Protein AF-A0A919VPA5-F1 (afdb_monomer)

Solvent-accessible surface area (backbone atoms only — not comparable to full-atom values): 4932 Å² total; per-residue (Å²): 106,75,93,78,41,58,61,49,78,45,86,62,55,66,73,52,42,56,54,49,50,55,52,50,39,52,54,15,55,78,69,76,44,67,54,85,65,37,45,33,28,34,65,43,48,87,91,50,43,68,61,39,42,74,76,55,42,78,45,69,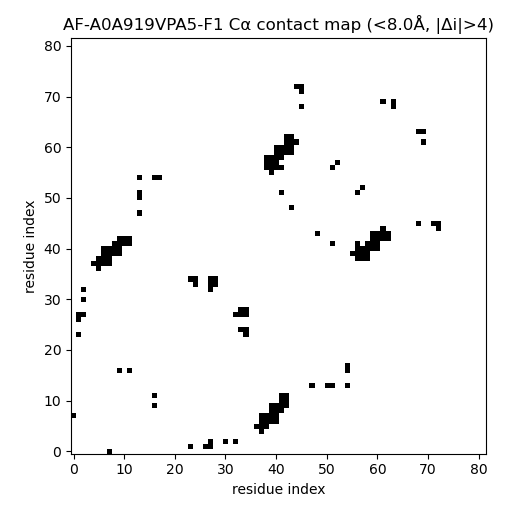48,68,87,72,97,55,68,62,65,57,49,57,48,47,67,63,45,52,78,76,73,108

Radius of gyration: 13.76 Å; Cα contacts (8 Å, |Δi|>4): 82; chains: 1; bounding box: 27×25×38 Å

Nearest PDB structures (foldseek):
  6oxc-assembly1_A  TM=5.638E-01  e=2.923E-01  Mycobacterium tuberculosis
  8dpb-assembly1_D  TM=4.641E-01  e=4.381E-01  Methylorubrum extorque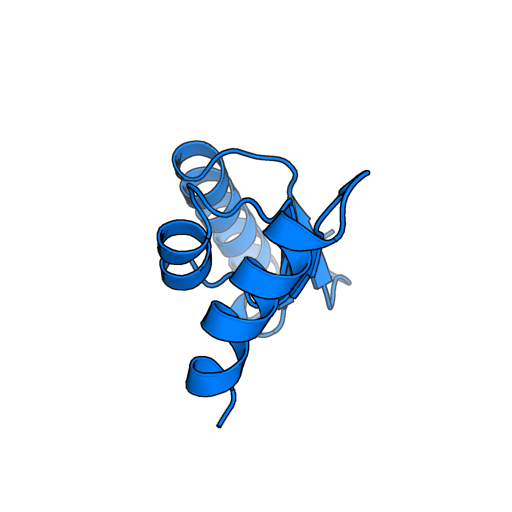ns AM1
  4r3u-assembly1_C  TM=4.518E-01  e=9.200E-01  Aquincola tertiaricarbonis
  2yxb-assembly1_A  TM=4.454E-01  e=6.138E-01  Aeropyrum pernix K1
  8gju-assembly1_K  TM=4.605E-01  e=1.205E+00  Homo sapiens

Mean predicted aligned error: 3.25 Å

Structure (mmCIF, N/CA/C/O backbone):
data_AF-A0A919VPA5-F1
#
_entry.id   AF-A0A919VPA5-F1
#
loop_
_atom_site.group_PDB
_atom_site.id
_atom_site.type_symbol
_atom_site.label_atom_id
_atom_site.label_alt_id
_atom_site.label_comp_id
_atom_site.label_asym_id
_atom_site.label_entity_id
_atom_site.label_seq_id
_atom_site.pdbx_PDB_ins_code
_atom_site.Cartn_x
_atom_site.Cartn_y
_atom_site.Cartn_z
_atom_site.occupancy
_atom_site.B_iso_or_equiv
_atom_site.auth_seq_id
_atom_site.auth_comp_id
_atom_site.auth_asym_id
_atom_site.auth_atom_id
_atom_site.pdbx_PDB_model_num
ATOM 1 N N . MET A 1 1 ? -6.043 12.465 9.697 1.00 62.09 1 MET A N 1
ATOM 2 C CA . MET A 1 1 ? -6.431 11.838 8.413 1.00 62.09 1 MET A CA 1
ATOM 3 C C . MET A 1 1 ? -7.390 10.667 8.606 1.00 62.09 1 MET A C 1
ATOM 5 O O . MET A 1 1 ? -8.416 10.661 7.943 1.00 62.09 1 MET A O 1
ATOM 9 N N . ALA A 1 2 ? -7.134 9.748 9.549 1.00 66.75 2 ALA A N 1
ATOM 10 C CA . ALA A 1 2 ? -7.944 8.538 9.772 1.00 66.75 2 ALA A CA 1
ATOM 11 C C . ALA A 1 2 ? -9.472 8.741 9.882 1.00 66.75 2 ALA A C 1
ATOM 13 O O . ALA A 1 2 ? -10.221 7.839 9.551 1.00 66.75 2 ALA A O 1
ATOM 14 N N . LYS A 1 3 ? -9.964 9.918 10.287 1.00 71.19 3 LYS A N 1
ATOM 15 C CA . LYS A 1 3 ? -11.408 10.204 10.360 1.00 71.19 3 LYS A CA 1
ATOM 16 C C . LYS A 1 3 ? -12.129 10.225 8.998 1.00 71.19 3 LYS A C 1
ATOM 18 O O . LYS A 1 3 ? -13.328 9.988 8.959 1.00 71.19 3 LYS A O 1
ATOM 23 N N . HIS A 1 4 ? -11.430 10.559 7.911 1.00 81.62 4 HIS A N 1
ATOM 24 C CA . HIS A 1 4 ? -12.049 10.824 6.600 1.00 81.62 4 HIS A CA 1
ATOM 25 C C . HIS A 1 4 ? -11.326 10.161 5.423 1.00 81.62 4 HIS A C 1
ATOM 27 O O . HIS A 1 4 ? -11.701 10.389 4.282 1.00 81.62 4 HIS A O 1
ATOM 33 N N . ALA A 1 5 ? -10.243 9.426 5.672 1.00 81.38 5 ALA A N 1
ATOM 34 C CA . ALA A 1 5 ? -9.436 8.862 4.599 1.00 81.38 5 ALA A CA 1
ATOM 35 C C . ALA A 1 5 ? -10.026 7.535 4.115 1.00 81.38 5 ALA A C 1
ATOM 37 O O . ALA A 1 5 ? -10.071 6.588 4.895 1.00 81.38 5 ALA A O 1
ATOM 38 N N . ASP A 1 6 ? -10.401 7.452 2.845 1.00 92.88 6 ASP A N 1
ATOM 39 C CA . ASP A 1 6 ? -10.687 6.176 2.170 1.00 92.88 6 ASP A CA 1
ATOM 40 C C . ASP A 1 6 ? -9.398 5.524 1.646 1.00 92.88 6 ASP A C 1
ATOM 42 O O . ASP A 1 6 ? -9.298 4.307 1.547 1.00 92.88 6 ASP A O 1
ATOM 46 N N . ILE A 1 7 ? -8.375 6.343 1.369 1.00 96.56 7 ILE A N 1
ATOM 47 C CA . ILE A 1 7 ? -7.034 5.915 0.964 1.00 96.56 7 ILE A CA 1
ATOM 48 C C . ILE A 1 7 ? -6.006 6.662 1.815 1.00 96.56 7 ILE A C 1
ATOM 50 O O . ILE A 1 7 ? -6.099 7.883 1.988 1.00 96.56 7 ILE A O 1
ATOM 54 N N . TRP A 1 8 ? -5.000 5.953 2.324 1.00 96.88 8 TRP A N 1
ATOM 55 C CA . TRP A 1 8 ? -3.850 6.544 3.009 1.00 96.88 8 TRP A CA 1
ATOM 56 C C . TRP A 1 8 ? -2.558 6.176 2.278 1.00 96.88 8 TRP A C 1
ATOM 58 O O . TRP A 1 8 ? -2.289 5.000 2.045 1.00 96.88 8 TRP A O 1
ATOM 68 N N . HIS A 1 9 ? -1.777 7.186 1.884 1.00 96.62 9 HIS A N 1
ATOM 69 C CA . HIS A 1 9 ? -0.556 7.002 1.099 1.00 96.62 9 HIS A CA 1
ATOM 70 C C . HIS A 1 9 ? 0.705 7.180 1.952 1.00 96.62 9 HIS A C 1
ATOM 72 O O . HIS A 1 9 ? 0.815 8.173 2.674 1.00 96.62 9 HIS A O 1
ATOM 78 N N . SER A 1 10 ? 1.667 6.266 1.804 1.00 95.88 10 SER A N 1
ATOM 79 C CA . SER A 1 10 ? 2.985 6.330 2.442 1.00 95.88 10 SER A CA 1
ATOM 80 C C . SER A 1 10 ? 4.131 6.281 1.428 1.00 95.88 10 SER A C 1
ATOM 82 O O . SER A 1 10 ? 4.083 5.570 0.425 1.00 95.88 10 SER A O 1
ATOM 84 N N . PHE A 1 11 ? 5.193 7.025 1.734 1.00 95.31 11 PHE A N 1
ATOM 85 C CA . PHE A 1 11 ? 6.471 7.013 1.009 1.00 95.31 11 PHE A CA 1
ATOM 86 C C . PHE A 1 11 ? 7.557 6.219 1.754 1.00 95.31 11 PHE A C 1
ATOM 88 O O . PHE A 1 11 ? 8.731 6.282 1.392 1.00 95.31 11 PHE A O 1
ATOM 95 N N . SER A 1 12 ? 7.176 5.538 2.831 1.00 95.00 12 SER A N 1
ATOM 96 C CA . SER A 1 12 ? 8.074 4.871 3.765 1.00 95.00 12 SER A CA 1
ATOM 97 C C . SER A 1 12 ? 8.623 3.547 3.228 1.00 95.00 12 SER A C 1
ATOM 99 O O . SER A 1 12 ? 8.030 2.926 2.349 1.00 95.00 12 SER A O 1
ATOM 101 N N . ASP A 1 13 ? 9.745 3.094 3.796 1.00 96.38 13 ASP A N 1
ATOM 102 C CA . ASP A 1 13 ? 10.217 1.713 3.639 1.00 96.38 13 ASP A CA 1
ATOM 103 C C . ASP A 1 13 ? 9.316 0.717 4.393 1.00 96.38 13 ASP A C 1
ATOM 105 O O . ASP A 1 13 ? 8.433 1.106 5.157 1.00 96.38 13 ASP A O 1
ATOM 109 N N . THR A 1 14 ? 9.531 -0.585 4.190 1.00 97.06 14 THR A N 1
ATOM 110 C CA . THR A 1 14 ? 8.670 -1.647 4.748 1.00 97.06 14 THR A CA 1
ATOM 111 C C . THR A 1 14 ? 8.609 -1.639 6.278 1.00 97.06 14 THR A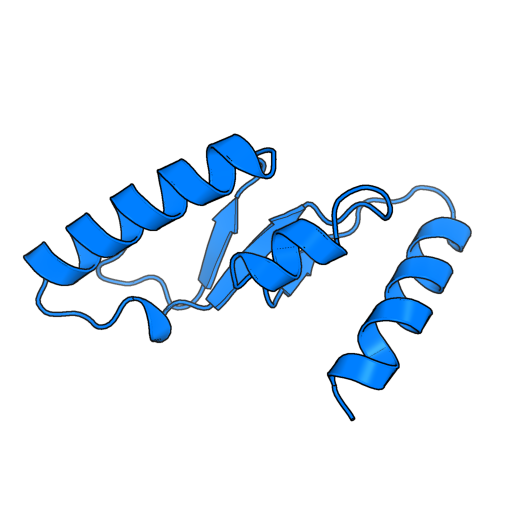 C 1
ATOM 113 O O . THR A 1 14 ? 7.529 -1.768 6.852 1.00 97.06 14 THR A O 1
ATOM 116 N N . ALA A 1 15 ? 9.745 -1.446 6.955 1.00 96.94 15 ALA A N 1
ATOM 117 C CA . ALA A 1 15 ? 9.809 -1.418 8.417 1.00 96.94 15 ALA A CA 1
ATOM 118 C C . ALA A 1 15 ? 9.117 -0.174 8.995 1.00 96.94 15 ALA A C 1
ATOM 120 O O . ALA A 1 15 ? 8.464 -0.219 10.041 1.00 96.94 15 ALA A O 1
ATOM 121 N N . THR A 1 16 ? 9.249 0.962 8.314 1.00 97.88 16 THR A N 1
ATOM 122 C CA . THR A 1 16 ? 8.569 2.194 8.698 1.00 97.88 16 THR A CA 1
ATOM 123 C C . THR A 1 16 ? 7.079 2.114 8.406 1.00 97.88 16 THR A C 1
ATOM 125 O O . THR A 1 16 ? 6.300 2.519 9.266 1.00 97.88 16 THR A O 1
ATOM 128 N N . LEU A 1 17 ? 6.675 1.515 7.284 1.00 97.69 17 LEU A N 1
ATOM 129 C CA . LEU A 1 17 ? 5.273 1.270 6.967 1.00 97.69 17 LEU A CA 1
ATOM 130 C C . LEU A 1 17 ? 4.601 0.421 8.050 1.00 97.69 17 LEU A C 1
ATOM 132 O O . LEU A 1 17 ? 3.542 0.801 8.533 1.00 97.69 17 LEU A O 1
ATOM 136 N N . GLU A 1 18 ? 5.217 -0.678 8.490 1.00 98.00 18 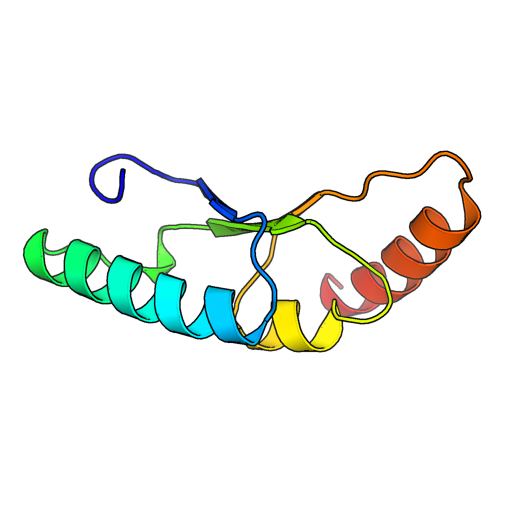GLU A N 1
ATOM 137 C CA . GLU A 1 18 ? 4.667 -1.522 9.563 1.00 98.00 18 GLU A CA 1
ATOM 138 C C . GLU A 1 18 ? 4.381 -0.712 10.839 1.00 98.00 18 GLU A 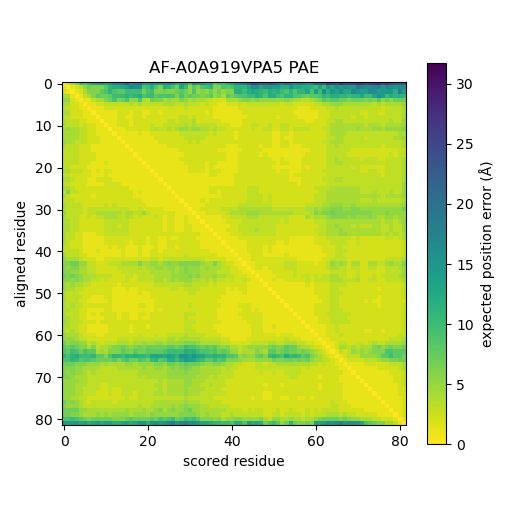C 1
ATOM 140 O O . GLU A 1 18 ? 3.295 -0.795 11.422 1.00 98.00 18 GLU A O 1
ATOM 145 N N . ARG A 1 19 ? 5.327 0.148 11.236 1.00 98.12 19 ARG A N 1
ATOM 146 C CA . ARG A 1 19 ? 5.152 1.049 12.380 1.00 98.12 19 ARG A CA 1
ATOM 147 C C . ARG A 1 19 ? 4.024 2.058 12.149 1.00 98.12 19 ARG A C 1
ATOM 149 O O . ARG A 1 19 ? 3.216 2.284 13.047 1.00 98.12 19 ARG A O 1
ATOM 156 N N . GLU A 1 20 ? 3.973 2.677 10.973 1.00 97.31 20 GLU A N 1
ATOM 157 C CA . GLU A 1 20 ? 2.945 3.659 10.614 1.00 97.31 20 GLU A CA 1
ATOM 158 C C . GLU A 1 20 ? 1.542 3.046 10.577 1.00 97.31 20 GLU A C 1
ATOM 160 O O . GLU A 1 20 ? 0.599 3.668 11.063 1.00 97.31 20 GLU A O 1
ATOM 165 N N . LEU A 1 21 ? 1.406 1.811 10.087 1.00 97.62 21 LEU A N 1
ATOM 166 C CA . LEU A 1 21 ? 0.145 1.070 10.094 1.00 97.62 21 LEU A CA 1
ATOM 167 C C . LEU A 1 21 ? -0.336 0.787 11.520 1.00 97.62 21 LEU A C 1
ATOM 169 O O . LEU A 1 21 ? -1.524 0.935 11.801 1.00 97.62 21 LEU A O 1
ATOM 173 N N . GLY A 1 22 ? 0.573 0.472 12.448 1.00 97.50 22 GLY A N 1
ATOM 174 C CA . GLY A 1 22 ? 0.237 0.353 13.870 1.00 97.50 22 GLY A CA 1
ATOM 175 C C . GLY A 1 22 ? -0.300 1.660 14.467 1.00 97.50 22 GLY A C 1
ATOM 176 O O . GLY A 1 22 ? -1.290 1.655 15.200 1.00 97.50 22 GLY A O 1
ATOM 177 N N . ILE A 1 23 ? 0.304 2.798 14.109 1.00 97.12 23 ILE A N 1
ATOM 178 C CA . ILE A 1 23 ? -0.164 4.127 14.539 1.00 97.12 23 ILE A CA 1
ATOM 179 C C . ILE A 1 23 ? -1.535 4.442 13.925 1.00 97.12 23 ILE A C 1
ATOM 181 O O . ILE A 1 23 ? -2.438 4.908 14.624 1.00 97.12 23 ILE A O 1
ATOM 185 N N . LEU A 1 24 ? -1.716 4.164 12.631 1.00 95.75 24 LEU A N 1
ATOM 186 C CA . LEU A 1 24 ? -2.985 4.354 11.931 1.00 95.75 24 LEU A CA 1
ATOM 187 C C . LEU A 1 24 ? -4.104 3.523 12.571 1.00 95.75 24 LEU A C 1
ATOM 189 O O . LEU A 1 24 ? -5.192 4.053 12.799 1.00 95.75 24 LEU A O 1
ATOM 193 N N . ALA A 1 25 ? -3.829 2.261 12.905 1.00 96.19 25 ALA A N 1
ATOM 194 C CA . ALA A 1 25 ? -4.771 1.381 13.587 1.00 96.19 25 ALA A CA 1
ATOM 195 C C . ALA A 1 25 ? -5.162 1.923 14.970 1.00 96.19 25 ALA A C 1
ATOM 197 O O . ALA A 1 25 ? -6.349 1.951 15.293 1.00 96.19 25 ALA A O 1
ATOM 198 N N . GLY A 1 26 ? -4.200 2.432 15.750 1.00 97.00 26 GLY A N 1
ATOM 199 C CA . GLY A 1 26 ? -4.475 3.099 17.028 1.00 97.00 26 GLY A CA 1
ATOM 200 C C . GLY A 1 26 ? -5.423 4.292 16.872 1.00 97.00 26 GLY A C 1
ATOM 201 O O . GLY A 1 26 ? -6.432 4.382 17.566 1.00 97.00 26 GLY A O 1
ATOM 202 N N . HIS A 1 27 ? -5.178 5.154 15.883 1.00 95.31 27 HIS A N 1
ATOM 203 C CA . HIS A 1 27 ? -6.075 6.274 15.593 1.00 95.31 27 HIS A CA 1
ATOM 204 C C . HIS A 1 27 ? -7.465 5.845 15.109 1.00 95.31 27 HIS A C 1
ATOM 206 O O . HIS A 1 27 ? -8.443 6.532 15.399 1.00 95.31 27 HIS A O 1
ATOM 212 N N . CYS A 1 28 ? -7.576 4.745 14.361 1.00 95.88 28 CYS A N 1
ATOM 213 C CA . CYS A 1 28 ? -8.876 4.202 13.965 1.00 95.88 28 CYS A CA 1
ATOM 214 C C . CYS A 1 28 ? -9.644 3.681 15.187 1.00 95.88 28 CYS A C 1
ATOM 216 O O . CYS A 1 28 ? -10.823 4.002 15.338 1.00 95.88 28 CYS A O 1
ATOM 218 N N . ALA A 1 29 ? -8.965 2.985 16.105 1.00 96.12 29 ALA A N 1
ATOM 219 C CA . ALA A 1 29 ? -9.553 2.508 17.354 1.00 96.12 29 ALA A CA 1
ATOM 220 C C . ALA A 1 29 ? -10.083 3.660 18.227 1.00 96.12 29 ALA A C 1
ATOM 222 O O . ALA A 1 29 ? -11.224 3.595 18.682 1.00 96.12 29 ALA A O 1
ATOM 223 N N . ASP A 1 30 ? -9.317 4.748 18.377 1.00 96.31 30 ASP A N 1
ATOM 224 C CA . ASP A 1 30 ? -9.742 5.949 19.118 1.00 96.31 30 ASP A CA 1
ATOM 225 C C . ASP A 1 30 ? -11.019 6.591 18.540 1.00 96.31 30 ASP A C 1
ATOM 227 O O . ASP A 1 30 ? -11.781 7.248 19.252 1.00 96.31 30 ASP A O 1
ATOM 231 N N . LEU A 1 31 ? -11.258 6.413 17.238 1.00 94.19 31 LEU A N 1
ATOM 232 C CA . LEU A 1 31 ? -12.404 6.959 16.510 1.00 94.19 31 LEU A CA 1
ATOM 233 C C . LEU A 1 31 ? -13.563 5.961 16.359 1.00 94.19 31 LEU A C 1
ATOM 235 O O . LEU A 1 31 ? -14.603 6.340 15.821 1.00 94.19 31 LEU A O 1
ATOM 239 N N . GLY A 1 32 ? -13.401 4.710 16.805 1.00 94.69 32 GLY A N 1
ATOM 240 C CA . GLY A 1 32 ? -14.377 3.638 16.585 1.00 94.69 32 GLY A CA 1
ATOM 241 C C . GLY A 1 32 ? -14.520 3.231 15.113 1.00 94.69 32 GLY A C 1
ATOM 242 O O . GLY A 1 32 ? -15.606 2.835 14.697 1.00 94.69 32 GLY A O 1
ATOM 243 N N . ARG A 1 33 ? -13.450 3.366 14.323 1.00 93.19 33 ARG A N 1
ATOM 244 C CA . ARG A 1 33 ? -13.399 3.027 12.896 1.00 93.19 33 ARG A CA 1
ATOM 245 C C . ARG A 1 33 ? -12.604 1.742 12.671 1.00 93.19 33 ARG A C 1
ATOM 247 O O . ARG A 1 33 ? -11.599 1.519 13.345 1.00 93.19 33 ARG A O 1
ATOM 254 N N . ASP A 1 34 ? -13.011 0.937 11.694 1.00 94.62 34 ASP A N 1
ATOM 255 C CA . ASP A 1 34 ? -12.218 -0.205 11.241 1.00 94.62 34 ASP A CA 1
ATOM 256 C C . ASP A 1 34 ? -11.073 0.271 10.318 1.00 94.62 34 ASP A C 1
ATOM 258 O O . ASP A 1 34 ? -11.342 0.873 9.274 1.00 94.62 34 ASP A O 1
ATOM 262 N N . PRO A 1 35 ? -9.789 0.037 10.661 1.00 94.06 35 PRO A N 1
ATOM 263 C CA . PRO A 1 35 ? -8.673 0.390 9.784 1.00 94.06 35 PRO A CA 1
ATOM 264 C C . PRO A 1 35 ? -8.708 -0.330 8.426 1.00 94.06 35 PRO A C 1
ATOM 266 O O . PRO A 1 35 ? -8.113 0.179 7.479 1.00 94.06 35 PRO A O 1
ATOM 269 N N . ALA A 1 36 ? -9.413 -1.462 8.295 1.00 94.44 36 ALA A N 1
ATOM 270 C CA . ALA A 1 36 ? -9.578 -2.169 7.023 1.00 94.44 36 ALA A CA 1
ATOM 271 C C . ALA A 1 36 ? -10.434 -1.399 5.998 1.00 94.44 36 ALA A C 1
ATOM 273 O O . ALA A 1 36 ? -10.402 -1.718 4.812 1.00 94.44 36 ALA A O 1
ATOM 274 N N . GLU A 1 37 ? -11.168 -0.367 6.428 1.00 94.38 37 GLU A N 1
ATOM 275 C CA . GLU A 1 37 ? -11.874 0.557 5.531 1.00 94.38 37 GLU A CA 1
ATOM 276 C C . GLU A 1 37 ? -10.934 1.544 4.821 1.00 94.38 37 GLU A C 1
ATOM 278 O O . GLU A 1 37 ? -11.384 2.312 3.973 1.00 94.38 37 GLU A O 1
ATOM 283 N N . ILE A 1 38 ? -9.652 1.587 5.198 1.00 96.44 38 ILE A N 1
ATOM 284 C CA . ILE A 1 38 ? -8.652 2.463 4.588 1.00 96.44 38 ILE A CA 1
ATOM 285 C C . ILE A 1 38 ? -7.800 1.632 3.637 1.00 96.44 38 ILE A C 1
ATOM 287 O O . ILE A 1 38 ? -7.029 0.773 4.064 1.00 96.44 38 ILE A O 1
ATOM 291 N N . GLU A 1 39 ? -7.872 1.929 2.344 1.00 97.56 39 GLU A N 1
ATOM 292 C CA . GLU A 1 39 ? -6.951 1.337 1.383 1.00 97.56 39 GLU A CA 1
ATOM 293 C C . GLU A 1 39 ? -5.544 1.917 1.571 1.00 97.56 39 GLU A C 1
ATOM 295 O O . GLU A 1 39 ? -5.334 3.135 1.616 1.00 97.56 39 GLU A O 1
ATOM 300 N N . ILE A 1 40 ? -4.555 1.032 1.668 1.00 98.00 40 ILE A N 1
A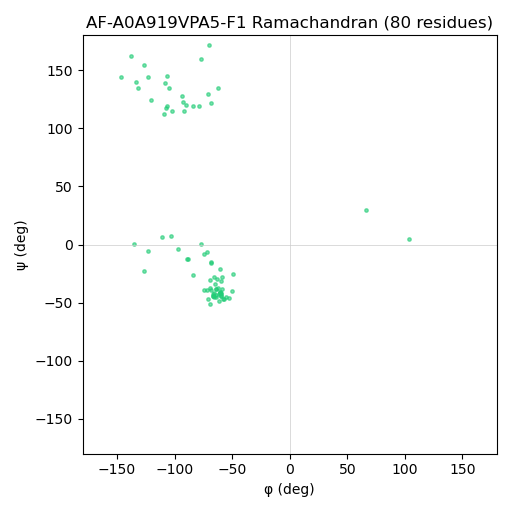TOM 301 C CA . ILE A 1 40 ? -3.160 1.424 1.843 1.00 98.00 40 ILE A CA 1
ATOM 302 C C . ILE A 1 40 ? -2.500 1.585 0.478 1.00 98.00 40 ILE A C 1
ATOM 304 O O . ILE A 1 40 ? -2.404 0.636 -0.312 1.00 98.00 40 ILE A O 1
ATOM 308 N N . SER A 1 41 ? -2.016 2.802 0.234 1.00 98.00 41 SER A N 1
ATOM 309 C CA . SER A 1 41 ? -1.249 3.165 -0.945 1.00 98.00 41 SER A CA 1
ATOM 310 C C . SER A 1 41 ? 0.220 3.398 -0.605 1.00 98.00 41 SER A C 1
ATOM 312 O O . SER A 1 41 ? 0.538 4.011 0.411 1.00 98.00 41 SER A O 1
ATOM 314 N N . VAL A 1 42 ? 1.127 2.930 -1.457 1.00 98.00 42 VAL A N 1
ATOM 315 C CA . VAL A 1 42 ? 2.576 3.053 -1.239 1.00 98.00 42 VAL A CA 1
ATOM 316 C C . VAL A 1 42 ? 3.309 3.437 -2.517 1.00 98.00 42 VAL A C 1
ATOM 318 O O . VAL A 1 42 ? 2.791 3.261 -3.624 1.00 98.00 42 VAL A O 1
ATOM 321 N N . MET A 1 43 ? 4.542 3.919 -2.373 1.00 95.69 43 MET A N 1
ATOM 322 C CA . MET A 1 43 ? 5.501 3.896 -3.475 1.00 95.69 43 MET A CA 1
ATOM 323 C C . MET A 1 43 ? 5.892 2.443 -3.769 1.00 95.69 43 MET A C 1
ATOM 325 O O . MET A 1 43 ? 6.367 1.740 -2.884 1.00 95.69 43 MET A O 1
ATOM 329 N N . GLY A 1 44 ? 5.666 1.983 -4.996 1.00 92.00 44 GLY A N 1
ATOM 330 C CA . GLY A 1 44 ? 5.993 0.627 -5.418 1.00 92.00 44 GLY A CA 1
ATOM 331 C C . GLY A 1 44 ? 7.365 0.558 -6.069 1.00 92.00 44 GLY A C 1
ATOM 332 O O . GLY A 1 44 ? 7.617 1.277 -7.037 1.00 92.00 44 GLY A O 1
ATOM 333 N N . LYS A 1 45 ? 8.210 -0.352 -5.582 1.00 91.62 45 LYS A N 1
ATOM 334 C CA . LYS A 1 45 ? 9.434 -0.786 -6.256 1.00 91.62 45 LYS A CA 1
ATOM 335 C C . LYS A 1 45 ? 9.447 -2.300 -6.381 1.00 91.62 45 LYS A C 1
ATOM 337 O O . LYS A 1 45 ? 8.839 -3.016 -5.585 1.00 91.62 45 LYS A O 1
ATOM 342 N N . THR A 1 46 ? 10.160 -2.817 -7.372 1.00 92.62 46 THR A N 1
ATOM 343 C CA . THR A 1 46 ? 10.237 -4.275 -7.564 1.00 92.62 46 THR A CA 1
ATOM 344 C C . THR A 1 46 ? 10.909 -5.000 -6.390 1.00 92.62 46 THR A C 1
ATOM 346 O O . THR A 1 46 ? 10.550 -6.137 -6.095 1.00 92.62 46 THR A O 1
ATOM 349 N N . GLU A 1 47 ? 11.834 -4.335 -5.694 1.00 92.56 47 GLU A N 1
ATOM 350 C CA . GLU A 1 47 ? 12.613 -4.899 -4.582 1.00 92.56 47 GLU A CA 1
ATOM 351 C C . GLU A 1 47 ? 11.799 -5.187 -3.310 1.00 92.56 47 GLU A C 1
ATOM 353 O O . GLU A 1 47 ? 12.123 -6.123 -2.583 1.00 92.56 47 GLU A O 1
ATOM 358 N N . ASP A 1 48 ? 10.742 -4.415 -3.039 1.00 94.50 48 ASP A N 1
ATOM 359 C CA . ASP A 1 48 ? 10.001 -4.460 -1.772 1.00 94.50 48 ASP A CA 1
ATOM 360 C C . ASP A 1 48 ? 8.497 -4.747 -1.922 1.00 94.50 48 ASP A C 1
ATOM 362 O O . ASP A 1 48 ? 7.815 -4.977 -0.918 1.00 94.50 48 ASP A O 1
ATOM 366 N N . ARG A 1 49 ? 7.977 -4.818 -3.156 1.00 95.69 49 ARG A N 1
ATOM 367 C CA . ARG A 1 49 ? 6.547 -5.026 -3.459 1.00 95.69 49 ARG A CA 1
ATOM 368 C C . ARG A 1 49 ? 5.891 -6.196 -2.728 1.00 95.69 49 ARG A C 1
ATOM 370 O O . ARG A 1 49 ? 4.754 -6.060 -2.285 1.00 95.69 49 ARG A O 1
ATOM 377 N N . ASP A 1 50 ? 6.582 -7.329 -2.582 1.00 97.06 50 ASP A N 1
ATOM 378 C CA . ASP A 1 50 ? 6.026 -8.501 -1.898 1.00 97.06 50 ASP A CA 1
ATOM 379 C C . ASP A 1 50 ? 5.820 -8.205 -0.413 1.00 97.06 50 ASP A C 1
ATOM 381 O O . ASP A 1 50 ? 4.739 -8.444 0.125 1.00 97.06 50 ASP A O 1
ATOM 385 N N . LYS A 1 51 ? 6.807 -7.573 0.231 1.00 97.56 51 LYS A N 1
ATOM 386 C CA . LYS A 1 51 ? 6.709 -7.217 1.645 1.00 97.56 51 LYS A CA 1
ATOM 387 C C . LYS A 1 51 ? 5.670 -6.123 1.892 1.00 97.56 51 LYS A C 1
ATOM 389 O O . LYS A 1 51 ? 4.916 -6.200 2.857 1.00 97.56 51 LYS A O 1
ATOM 394 N N . MET A 1 52 ? 5.587 -5.133 1.006 1.00 97.62 52 MET A N 1
ATOM 395 C CA . MET A 1 52 ? 4.536 -4.112 1.054 1.00 97.62 52 MET A CA 1
ATOM 396 C C . MET A 1 52 ? 3.137 -4.733 0.914 1.00 97.62 52 MET A C 1
ATOM 398 O O . MET A 1 52 ? 2.212 -4.360 1.635 1.00 97.62 52 MET A O 1
ATOM 402 N N . TYR A 1 53 ? 2.977 -5.716 0.023 1.00 97.44 53 TYR A N 1
ATOM 403 C CA . TYR A 1 53 ? 1.715 -6.434 -0.158 1.00 97.44 53 TYR A CA 1
ATOM 404 C C . TYR A 1 53 ? 1.331 -7.261 1.078 1.00 97.44 53 TYR A C 1
ATOM 406 O O . TYR A 1 53 ? 0.164 -7.247 1.481 1.00 97.44 53 TYR A O 1
ATOM 414 N N . GLU A 1 54 ? 2.299 -7.941 1.704 1.00 97.19 54 GLU A N 1
ATOM 415 C CA . GLU A 1 54 ? 2.117 -8.656 2.977 1.00 97.19 54 GLU A CA 1
ATOM 416 C C . GLU A 1 54 ? 1.645 -7.728 4.103 1.00 97.19 54 GLU A C 1
ATOM 418 O O . GLU A 1 54 ? 0.788 -8.115 4.892 1.00 97.19 54 GLU A O 1
ATOM 423 N N . LEU A 1 55 ? 2.162 -6.496 4.153 1.00 97.56 55 LEU A N 1
ATOM 424 C CA . LEU A 1 55 ? 1.752 -5.472 5.122 1.00 97.56 55 LEU A CA 1
ATOM 425 C C . LEU A 1 55 ? 0.350 -4.898 4.852 1.00 97.56 55 LEU A C 1
ATOM 427 O O . LEU A 1 55 ? -0.162 -4.133 5.663 1.00 97.56 55 LEU A O 1
ATOM 431 N N . GLY A 1 56 ? -0.288 -5.268 3.738 1.00 96.69 56 GLY A N 1
ATOM 432 C CA . GLY A 1 56 ? -1.652 -4.856 3.404 1.00 96.69 56 GLY A CA 1
ATOM 433 C C . GLY A 1 56 ? -1.754 -3.760 2.343 1.00 96.69 56 GLY A C 1
ATOM 434 O O . GLY A 1 56 ? -2.866 -3.336 2.040 1.00 96.69 56 GLY A O 1
ATOM 435 N N . ALA A 1 57 ? -0.648 -3.327 1.726 1.00 97.69 57 ALA A N 1
ATOM 436 C CA . ALA A 1 57 ? -0.712 -2.398 0.597 1.00 97.69 57 ALA A CA 1
ATOM 437 C C . ALA A 1 57 ? -1.470 -3.018 -0.587 1.00 97.69 57 ALA A C 1
ATOM 439 O O . ALA A 1 57 ? -1.244 -4.179 -0.956 1.00 97.69 57 ALA A O 1
ATOM 440 N N . ARG A 1 58 ? -2.379 -2.247 -1.187 1.00 96.19 58 ARG A N 1
ATOM 441 C CA . ARG A 1 58 ? -3.177 -2.672 -2.352 1.00 96.19 58 ARG A CA 1
ATOM 442 C C . ARG A 1 58 ? -3.092 -1.699 -3.526 1.00 96.19 58 ARG A C 1
ATOM 444 O O . ARG A 1 58 ? -3.197 -2.148 -4.666 1.00 96.19 58 ARG A O 1
ATOM 451 N N . LEU A 1 59 ? -2.751 -0.433 -3.277 1.00 96.56 59 LEU A N 1
ATOM 452 C CA . LEU A 1 59 ? -2.497 0.560 -4.319 1.00 96.56 59 LEU A CA 1
ATOM 453 C C . LEU A 1 59 ? -1.007 0.910 -4.412 1.00 96.56 59 LEU A C 1
ATOM 455 O O . LEU A 1 59 ? -0.448 1.560 -3.533 1.00 96.56 59 LEU A O 1
ATOM 459 N N . PHE A 1 60 ? -0.362 0.539 -5.514 1.00 96.31 60 PHE A N 1
ATOM 460 C CA . PHE A 1 60 ? 1.060 0.803 -5.735 1.00 96.31 60 PHE A CA 1
ATOM 461 C C . PHE A 1 60 ? 1.263 1.916 -6.761 1.00 96.31 60 PHE A C 1
ATOM 463 O O . PHE A 1 60 ? 0.883 1.777 -7.925 1.00 96.31 60 PHE A O 1
ATOM 470 N N . THR A 1 61 ? 1.902 3.003 -6.337 1.00 95.31 61 THR A N 1
ATOM 471 C CA . THR A 1 61 ? 2.330 4.093 -7.216 1.00 95.31 61 THR A CA 1
ATOM 472 C C . THR A 1 61 ? 3.750 3.814 -7.679 1.00 95.31 61 THR A C 1
ATOM 474 O O . THR A 1 61 ? 4.666 3.814 -6.866 1.00 95.31 61 THR A O 1
ATOM 477 N N . VAL A 1 62 ? 3.948 3.584 -8.976 1.00 93.38 62 VAL A N 1
ATOM 478 C CA . VAL A 1 62 ? 5.272 3.307 -9.555 1.00 93.38 62 VAL A CA 1
ATOM 479 C C . VAL A 1 62 ? 5.731 4.529 -10.344 1.00 93.38 62 VAL A C 1
ATOM 481 O O . VAL A 1 62 ? 5.094 4.913 -11.325 1.00 93.38 62 VAL A O 1
ATOM 484 N N . HIS A 1 63 ? 6.840 5.140 -9.930 1.00 90.31 63 HIS A N 1
ATOM 485 C CA . HIS A 1 63 ? 7.524 6.158 -10.724 1.00 90.31 63 HIS A CA 1
ATOM 486 C C . HIS A 1 63 ? 8.591 5.492 -11.574 1.00 90.31 63 HIS A C 1
ATOM 488 O O . HIS A 1 63 ? 9.501 4.873 -11.035 1.00 90.31 63 HIS A O 1
ATOM 494 N N . THR A 1 64 ? 8.523 5.661 -12.890 1.00 87.69 64 THR A N 1
ATOM 495 C CA . THR A 1 64 ? 9.586 5.165 -13.754 1.00 87.69 64 THR A CA 1
ATOM 496 C C . THR A 1 64 ? 9.818 6.054 -14.967 1.00 87.69 64 THR A C 1
ATOM 498 O O . THR A 1 64 ? 8.885 6.637 -15.521 1.00 87.69 64 THR A O 1
ATOM 501 N N . GLY A 1 65 ? 11.086 6.164 -15.365 1.00 86.00 65 GLY A N 1
ATOM 502 C CA . GLY A 1 65 ? 11.499 6.758 -16.635 1.00 86.00 65 GLY A CA 1
ATOM 503 C C . GLY A 1 65 ? 11.572 5.739 -17.774 1.00 86.00 65 GLY A C 1
ATOM 504 O O . GLY A 1 65 ? 11.662 6.138 -18.934 1.00 86.00 65 GLY A O 1
ATOM 505 N N . ASP A 1 66 ? 11.517 4.439 -17.463 1.00 85.56 66 ASP A N 1
ATOM 506 C CA . ASP A 1 66 ? 11.576 3.353 -18.438 1.00 85.56 66 ASP A CA 1
ATOM 507 C C . ASP A 1 66 ? 10.486 2.292 -18.164 1.00 85.56 66 ASP A C 1
ATOM 509 O O . ASP A 1 66 ? 10.201 1.935 -17.025 1.00 85.56 66 ASP A O 1
ATOM 513 N N . PRO A 1 67 ? 9.831 1.738 -19.194 1.00 90.00 67 PRO A N 1
ATOM 514 C CA . PRO A 1 67 ? 8.666 0.884 -18.976 1.00 90.00 67 PRO A CA 1
ATOM 515 C C . PRO A 1 67 ? 8.992 -0.548 -18.506 1.00 90.00 67 PRO A C 1
ATOM 517 O O . PRO A 1 67 ? 8.074 -1.352 -18.362 1.00 90.00 67 PRO A O 1
ATOM 520 N N . THR A 1 68 ? 10.259 -0.917 -18.318 1.00 91.75 68 THR A N 1
ATOM 521 C CA . THR A 1 68 ? 10.682 -2.280 -17.950 1.00 91.75 68 THR A CA 1
ATOM 522 C C . THR A 1 68 ? 10.259 -2.618 -16.534 1.00 91.75 68 THR A C 1
ATOM 524 O O . THR A 1 68 ? 9.547 -3.603 -16.354 1.00 91.75 68 THR A O 1
ATOM 527 N N . GLU A 1 69 ? 10.578 -1.760 -15.564 1.00 90.25 69 GLU A N 1
ATOM 528 C CA . GLU A 1 69 ? 10.147 -1.960 -14.177 1.00 90.25 69 GLU A CA 1
ATOM 529 C C . GLU A 1 69 ? 8.617 -1.998 -14.074 1.00 90.25 69 GLU A C 1
ATOM 531 O O . GLU A 1 69 ? 8.055 -2.882 -13.431 1.00 90.25 69 GLU A O 1
ATOM 536 N N . LEU A 1 70 ? 7.917 -1.108 -14.789 1.00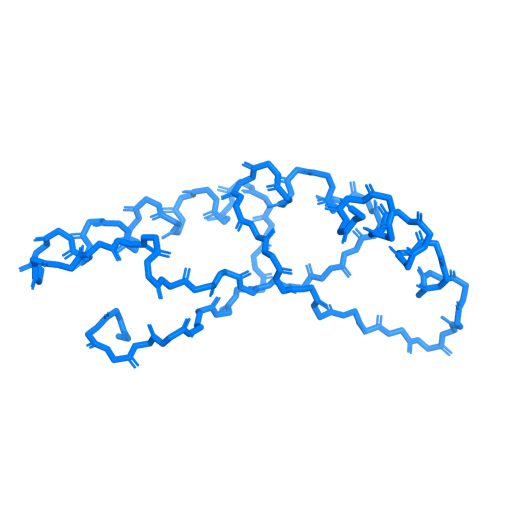 93.44 70 LEU A N 1
ATOM 537 C CA . LEU A 1 70 ?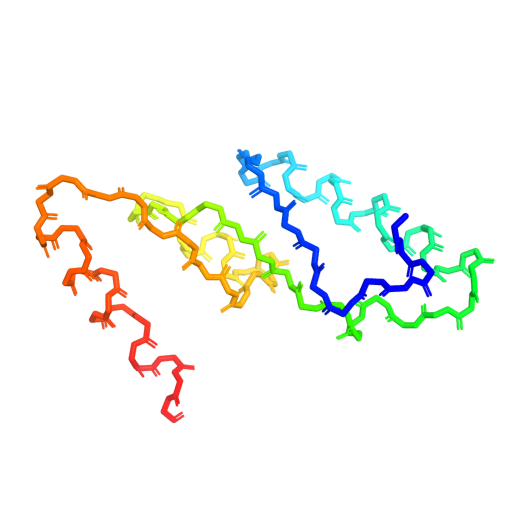 6.453 -1.107 -14.807 1.00 93.44 70 LEU A CA 1
ATOM 538 C C . LEU A 1 70 ? 5.881 -2.426 -15.356 1.00 93.44 70 LEU A C 1
ATOM 540 O O . LEU A 1 70 ? 4.911 -2.945 -14.806 1.00 93.44 70 LEU A O 1
ATOM 544 N N . ARG A 1 71 ? 6.476 -2.999 -16.412 1.00 94.69 71 ARG A N 1
ATOM 545 C CA . ARG A 1 71 ? 6.060 -4.309 -16.946 1.00 94.69 71 ARG A CA 1
ATOM 546 C C . ARG A 1 71 ? 6.282 -5.435 -15.943 1.00 94.69 71 ARG A C 1
ATOM 548 O O . ARG A 1 71 ? 5.398 -6.271 -15.778 1.00 94.69 71 ARG A O 1
ATOM 555 N N . GLU A 1 72 ? 7.428 -5.451 -15.269 1.00 94.44 72 GLU A N 1
ATOM 556 C CA . GLU A 1 72 ? 7.714 -6.434 -14.220 1.00 94.44 72 GLU A CA 1
ATOM 557 C C . GLU A 1 72 ? 6.742 -6.307 -13.045 1.00 94.44 72 GLU A C 1
ATOM 559 O O . GLU A 1 72 ? 6.321 -7.316 -12.472 1.00 94.44 72 GLU A O 1
ATOM 564 N N . PHE A 1 73 ? 6.359 -5.080 -12.696 1.00 94.88 73 PHE A N 1
ATOM 565 C CA . PHE A 1 73 ? 5.375 -4.802 -11.657 1.00 94.88 73 PHE A CA 1
ATOM 566 C C . PHE A 1 73 ? 3.978 -5.301 -12.044 1.00 94.88 73 PHE A C 1
ATOM 568 O O . PHE A 1 73 ? 3.312 -5.962 -11.248 1.00 94.88 73 PHE A O 1
ATOM 575 N N . ILE A 1 74 ? 3.548 -5.047 -13.284 1.00 94.06 74 ILE A N 1
ATOM 576 C CA . ILE A 1 74 ? 2.263 -5.524 -13.819 1.00 94.06 74 ILE A CA 1
ATOM 577 C C . ILE A 1 74 ? 2.217 -7.057 -13.837 1.00 94.06 74 ILE A C 1
ATOM 579 O O . ILE A 1 74 ? 1.272 -7.637 -13.307 1.00 94.06 74 ILE A O 1
ATOM 583 N N . ALA A 1 75 ? 3.258 -7.717 -14.355 1.00 95.75 75 ALA A N 1
ATOM 584 C CA . ALA A 1 75 ? 3.325 -9.179 -14.414 1.00 95.75 75 ALA A CA 1
ATOM 585 C C . ALA A 1 75 ? 3.256 -9.838 -13.023 1.00 95.75 75 ALA A C 1
ATOM 587 O O . ALA A 1 75 ? 2.725 -10.936 -12.875 1.00 95.75 75 ALA A O 1
ATOM 588 N N . TRP A 1 76 ? 3.773 -9.164 -11.995 1.00 95.94 76 TRP A N 1
ATOM 589 C CA . TRP A 1 76 ? 3.651 -9.596 -10.603 1.00 95.94 76 TRP A CA 1
ATOM 590 C C . TRP A 1 76 ? 2.249 -9.372 -10.019 1.00 95.94 76 TRP A C 1
ATOM 592 O O . TRP A 1 76 ? 1.753 -10.220 -9.271 1.00 95.94 76 TRP A O 1
ATOM 602 N N . ARG A 1 77 ? 1.607 -8.248 -10.356 1.00 95.50 77 ARG A N 1
ATOM 603 C CA . ARG A 1 77 ? 0.283 -7.858 -9.853 1.00 95.50 77 ARG A CA 1
ATOM 604 C C . ARG A 1 77 ? -0.830 -8.731 -10.425 1.00 95.50 77 ARG A C 1
ATOM 606 O O . ARG A 1 77 ? -1.698 -9.169 -9.682 1.00 95.50 77 ARG A O 1
ATOM 613 N N . ASP A 1 78 ? -0.820 -8.962 -11.733 1.00 95.81 78 ASP A N 1
ATOM 614 C CA . ASP A 1 78 ? -1.928 -9.595 -12.453 1.00 95.81 78 ASP A CA 1
ATOM 615 C C . ASP A 1 78 ? -2.385 -10.950 -11.865 1.00 95.81 78 ASP A C 1
ATOM 617 O O . ASP A 1 78 ? -3.584 -11.093 -11.628 1.00 95.81 78 ASP A O 1
ATOM 621 N N . PRO A 1 79 ? -1.507 -11.914 -11.516 1.00 96.12 79 PRO A N 1
ATOM 622 C CA . PRO A 1 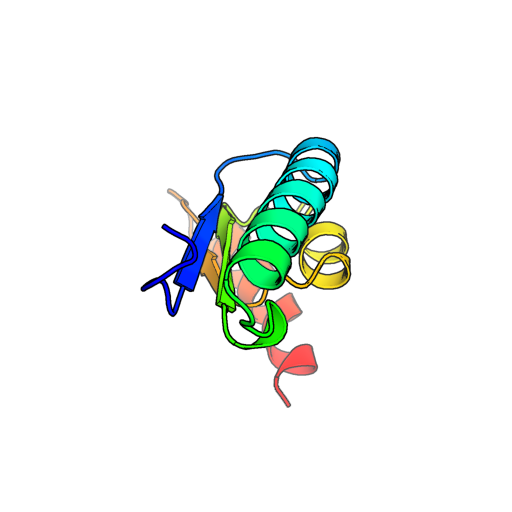79 ? -1.946 -13.170 -10.898 1.00 96.12 79 PRO A CA 1
ATOM 623 C C . PRO A 1 79 ? -2.508 -13.017 -9.473 1.00 96.12 79 PRO A C 1
ATOM 625 O O . PRO A 1 79 ? -3.143 -13.942 -8.981 1.00 96.12 79 PRO A O 1
ATOM 628 N N . ARG A 1 80 ? -2.274 -11.886 -8.791 1.00 93.19 80 ARG A N 1
ATOM 629 C CA . ARG A 1 80 ? -2.796 -11.604 -7.437 1.00 93.19 80 ARG A CA 1
ATOM 630 C C . ARG A 1 80 ? -4.184 -10.954 -7.456 1.00 93.19 80 ARG A C 1
ATOM 632 O O . ARG A 1 80 ? -4.817 -10.872 -6.409 1.00 93.19 80 ARG A O 1
ATOM 639 N N . ASN A 1 81 ? -4.632 -10.500 -8.627 1.00 86.12 81 ASN A N 1
ATOM 640 C CA . ASN A 1 81 ? -5.923 -9.844 -8.845 1.00 86.12 81 ASN A CA 1
ATOM 641 C C . ASN A 1 81 ? -6.899 -10.709 -9.669 1.00 86.12 81 ASN A C 1
ATOM 643 O O . ASN A 1 81 ? -7.941 -10.203 -10.088 1.00 86.12 81 ASN A O 1
ATOM 647 N N . ALA A 1 82 ? -6.527 -11.961 -9.955 1.00 74.38 82 ALA A N 1
ATOM 648 C CA . ALA A 1 82 ? -7.314 -12.917 -10.731 1.00 74.38 82 ALA A CA 1
ATOM 649 C C . ALA A 1 82 ? -8.354 -13.657 -9.878 1.00 74.38 82 ALA A C 1
ATOM 651 O O . ALA A 1 82 ? -8.089 -13.876 -8.674 1.00 74.38 82 ALA A O 1
#

Organism: NCBI:txid113560

Secondary structure (DSSP, 8-state):
-TTT-SEEEE---HHHHHHHHHHHHHHHHHHT--GGGSEEEEE--TTTHHHHHHTTEEEEE---SSHHHHHHHHHHHGGG--

Sequence (82 aa):
MAKHADIWHSFSDTATLERELGILAGHCADLGRDPAEIEISVMGKTEDRDKMYELGARLFTVHTGDPTELREFIAWRDPRNA

pLDDT: mean 93.43, std 6.67, range [62.09, 98.12]

Foldseek 3Di:
DLVDAQEDEDADALVVLLVVLVVSCVVCVVVVHDSVSYAYEYADFPVCNVSCVVSRHDHYDYDDPDCPRVVVVCVVVVVVVD